Protein AF-A0A2S9G234-F1 (afdb_monomer_lite)

Foldseek 3Di:
DACVQVNVVCPPPPVSNVVSVVVVVVQVVVDPDDDDDDDDCWDDDPNDIDRDDDHPVVVVPDVVVDDDDPPDDPPPPPPDDDDD

Secondary structure (DSSP, 8-state):
-TBBTTBGGGGG-HHHHHHHHHHHHHHHHT-SS-------SSEEETTEEE-PPPPTHHHHS-GGG-----PPPP-----PPPP-

Structure (mmCIF, N/CA/C/O backbone):
data_AF-A0A2S9G234-F1
#
_entry.id   AF-A0A2S9G234-F1
#
loop_
_atom_site.group_PDB
_atom_site.id
_atom_site.type_symbol
_atom_site.label_atom_id
_atom_site.label_alt_id
_atom_site.label_comp_id
_atom_site.label_asym_id
_atom_site.label_entity_id
_atom_site.label_seq_id
_atom_site.pdbx_PDB_ins_code
_atom_site.Cartn_x
_atom_site.Cartn_y
_atom_site.Cartn_z
_atom_site.occupancy
_atom_site.B_iso_or_equiv
_atom_site.auth_seq_id
_atom_site.auth_comp_id
_atom_site.auth_asym_id
_atom_site.auth_atom_id
_atom_site.pdbx_PDB_model_num
ATOM 1 N N . GLU A 1 1 ? -0.228 -4.487 -4.575 1.00 94.19 1 GLU A N 1
ATOM 2 C CA . GLU A 1 1 ? 0.767 -5.361 -5.237 1.00 94.19 1 GLU A CA 1
ATOM 3 C C . GLU A 1 1 ? 1.792 -4.437 -5.849 1.00 94.19 1 GLU A C 1
ATOM 5 O O . GLU A 1 1 ? 1.357 -3.467 -6.464 1.00 94.19 1 GLU A O 1
ATOM 10 N N . ASP A 1 2 ? 3.088 -4.688 -5.692 1.00 95.12 2 ASP A N 1
ATOM 11 C CA . ASP A 1 2 ? 4.092 -3.883 -6.399 1.00 95.12 2 ASP A CA 1
ATOM 12 C C . ASP A 1 2 ? 3.833 -3.959 -7.917 1.00 95.12 2 ASP A C 1
ATOM 14 O O . ASP A 1 2 ? 3.462 -5.006 -8.447 1.00 95.12 2 ASP A O 1
ATOM 18 N N . GLY A 1 3 ? 3.933 -2.823 -8.608 1.00 94.00 3 GLY A N 1
ATOM 19 C CA . GLY A 1 3 ? 3.580 -2.696 -10.025 1.00 94.00 3 GLY A CA 1
ATOM 20 C C . GLY A 1 3 ? 2.144 -2.221 -10.269 1.00 94.00 3 GLY A C 1
ATOM 21 O O . GLY A 1 3 ? 1.903 -1.526 -11.254 1.00 94.00 3 GLY A O 1
ATOM 22 N N . MET A 1 4 ? 1.213 -2.510 -9.351 1.00 95.50 4 MET A N 1
ATOM 23 C CA . MET A 1 4 ? -0.142 -1.934 -9.347 1.00 95.50 4 MET A CA 1
ATOM 24 C C . MET A 1 4 ? -0.259 -0.781 -8.350 1.00 95.50 4 MET A C 1
ATOM 26 O O . MET A 1 4 ? -0.794 0.272 -8.675 1.00 95.50 4 MET A O 1
ATOM 30 N N . PHE A 1 5 ? 0.223 -1.007 -7.128 1.00 96.88 5 PHE A N 1
ATOM 31 C CA . PHE A 1 5 ? 0.289 -0.025 -6.058 1.00 96.88 5 PHE A CA 1
ATOM 32 C C . PHE A 1 5 ? 1.388 -0.422 -5.052 1.00 96.88 5 PHE A C 1
ATOM 34 O O . PHE A 1 5 ? 1.195 -1.400 -4.308 1.00 96.88 5 PHE A O 1
ATOM 41 N N . PRO A 1 6 ? 2.533 0.284 -5.016 1.00 97.75 6 PRO A N 1
ATOM 42 C CA . PRO A 1 6 ? 2.881 1.432 -5.865 1.00 97.75 6 PRO A CA 1
ATOM 43 C C . PRO A 1 6 ? 2.887 1.089 -7.363 1.00 97.75 6 PRO A C 1
ATOM 45 O O . PRO A 1 6 ? 3.214 -0.042 -7.746 1.00 97.75 6 PRO A O 1
ATOM 48 N N . HIS A 1 7 ? 2.479 2.045 -8.201 1.00 97.06 7 HIS A N 1
ATOM 49 C CA . HIS A 1 7 ? 2.445 1.852 -9.652 1.00 97.06 7 HIS A CA 1
ATOM 50 C C . HIS A 1 7 ? 3.847 1.556 -10.211 1.00 97.06 7 HIS A C 1
ATOM 52 O O . HIS A 1 7 ? 4.844 2.100 -9.740 1.00 97.06 7 HIS A O 1
ATOM 58 N N . MET A 1 8 ? 3.931 0.720 -11.253 1.00 96.00 8 MET A N 1
ATOM 59 C CA . MET A 1 8 ? 5.197 0.236 -11.827 1.00 96.00 8 MET A CA 1
ATOM 60 C C . MET A 1 8 ? 6.208 1.343 -12.167 1.00 96.00 8 MET A C 1
ATOM 62 O O . MET A 1 8 ? 7.406 1.148 -11.989 1.00 96.00 8 MET A O 1
ATOM 66 N N . ARG A 1 9 ? 5.730 2.505 -12.624 1.00 96.62 9 ARG A N 1
ATOM 67 C CA . ARG A 1 9 ? 6.578 3.661 -12.980 1.00 96.62 9 ARG A CA 1
ATOM 68 C C . ARG A 1 9 ? 7.339 4.230 -11.777 1.00 96.62 9 ARG A C 1
ATOM 70 O O . ARG A 1 9 ? 8.526 4.499 -11.892 1.00 96.62 9 ARG A O 1
ATOM 77 N N . ALA A 1 10 ? 6.694 4.252 -10.614 1.00 97.56 10 ALA A N 1
ATOM 78 C CA . ALA A 1 10 ? 7.256 4.816 -9.395 1.00 97.56 10 ALA A CA 1
ATOM 79 C C . ALA A 1 10 ? 8.275 3.897 -8.702 1.00 97.56 10 ALA A C 1
ATOM 81 O O . ALA A 1 10 ? 8.939 4.309 -7.758 1.00 97.56 10 ALA A O 1
ATOM 82 N N . LEU A 1 11 ? 8.413 2.631 -9.117 1.00 95.62 11 LEU A N 1
ATOM 83 C CA . LEU A 1 11 ? 9.272 1.671 -8.409 1.00 95.62 11 LEU A CA 1
ATOM 84 C C . LEU A 1 11 ? 10.767 2.008 -8.505 1.00 95.62 11 LEU A C 1
ATOM 86 O O . LEU A 1 11 ? 11.522 1.597 -7.622 1.00 95.62 11 LEU A O 1
ATOM 90 N N . GLY A 1 12 ? 11.175 2.704 -9.572 1.00 96.12 12 GLY A N 1
ATOM 91 C CA . GLY A 1 12 ? 12.568 3.063 -9.855 1.00 96.12 12 GLY A CA 1
ATOM 92 C C . GLY A 1 12 ? 12.962 4.486 -9.456 1.00 96.12 12 GLY A C 1
ATOM 93 O O . GLY A 1 12 ? 14.146 4.806 -9.510 1.00 96.12 12 GLY A O 1
ATOM 94 N N . ASP A 1 13 ? 12.006 5.321 -9.045 1.00 97.62 13 ASP A N 1
ATOM 95 C CA . ASP A 1 13 ? 12.240 6.717 -8.671 1.00 97.62 13 ASP A CA 1
ATOM 96 C C . ASP A 1 13 ? 11.812 6.953 -7.208 1.00 97.62 13 ASP A C 1
ATOM 98 O O . ASP A 1 13 ? 10.628 6.830 -6.880 1.00 97.62 13 ASP A O 1
ATOM 102 N N . PRO A 1 14 ? 12.744 7.303 -6.299 1.00 97.44 14 PRO A N 1
ATOM 103 C CA . PRO A 1 14 ? 12.422 7.585 -4.901 1.00 97.44 14 PRO A CA 1
ATOM 104 C C . PRO A 1 14 ? 11.403 8.715 -4.693 1.00 97.44 14 PRO A C 1
AT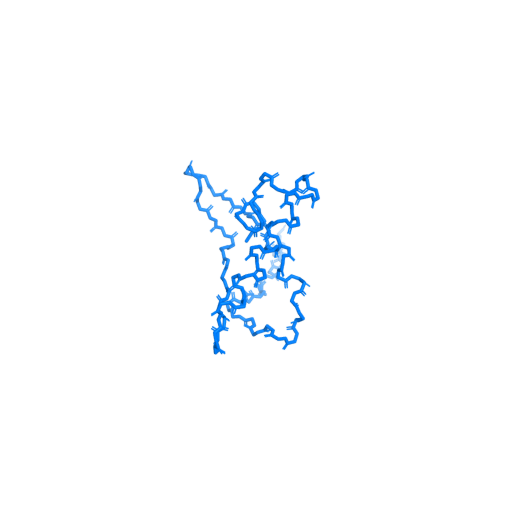OM 106 O O . PRO A 1 14 ? 10.647 8.678 -3.716 1.00 97.44 14 PRO A O 1
ATOM 109 N N . VAL A 1 15 ? 11.380 9.718 -5.574 1.00 98.19 15 VAL A N 1
ATOM 110 C CA . VAL A 1 15 ? 10.452 10.852 -5.499 1.00 98.19 15 VAL A CA 1
ATOM 111 C C . VAL A 1 15 ? 9.048 10.390 -5.868 1.00 98.19 15 VAL A C 1
ATOM 113 O O . VAL A 1 15 ? 8.125 10.569 -5.073 1.00 98.19 15 VAL A O 1
ATOM 116 N N . GLU A 1 16 ? 8.885 9.717 -7.010 1.00 98.19 16 GLU A N 1
ATOM 117 C CA . GLU A 1 16 ? 7.582 9.163 -7.405 1.00 98.19 16 GLU A CA 1
ATOM 118 C C . GLU A 1 16 ? 7.074 8.140 -6.379 1.00 98.19 16 GLU A C 1
ATOM 120 O O . GLU A 1 16 ? 5.896 8.142 -6.016 1.00 98.19 16 GLU A O 1
ATOM 125 N N . LEU A 1 17 ? 7.965 7.306 -5.832 1.00 98.25 17 LEU A N 1
ATOM 126 C CA . LEU A 1 17 ? 7.604 6.345 -4.794 1.00 98.25 17 LEU A CA 1
ATOM 127 C C . LEU A 1 17 ? 7.098 7.024 -3.516 1.00 98.25 17 LEU A C 1
ATOM 129 O O . LEU A 1 17 ? 6.206 6.504 -2.839 1.00 98.25 17 LEU A O 1
ATOM 133 N N . SER A 1 18 ? 7.673 8.173 -3.166 1.00 98.25 18 SER A N 1
ATOM 134 C CA . SER A 1 18 ? 7.241 8.962 -2.011 1.00 98.25 18 SER A CA 1
ATOM 135 C C . SER A 1 18 ? 5.846 9.550 -2.220 1.00 98.25 18 SER A C 1
ATOM 137 O O . SER A 1 18 ? 5.055 9.595 -1.276 1.00 98.25 18 SER A O 1
ATOM 139 N N . GLU A 1 19 ? 5.496 9.916 -3.451 1.00 98.56 19 GLU A N 1
ATOM 140 C CA . GLU A 1 19 ? 4.141 10.363 -3.776 1.00 98.56 19 GLU A CA 1
ATOM 141 C C . GLU A 1 19 ? 3.130 9.204 -3.781 1.00 98.56 19 GLU A C 1
ATOM 143 O O . GLU A 1 19 ? 2.057 9.332 -3.191 1.00 98.56 19 GLU A O 1
ATOM 148 N N . GLU A 1 20 ? 3.485 8.018 -4.284 1.00 98.56 20 GLU A N 1
ATOM 149 C CA . GLU A 1 20 ? 2.650 6.812 -4.126 1.00 98.56 20 GLU A CA 1
ATOM 150 C C . GLU A 1 20 ? 2.433 6.452 -2.644 1.00 98.56 20 GLU A C 1
ATOM 152 O O . GLU A 1 20 ? 1.335 6.064 -2.234 1.00 98.56 20 GLU A O 1
ATOM 157 N N . ARG A 1 21 ? 3.454 6.640 -1.798 1.00 98.25 21 ARG A N 1
ATOM 158 C CA . ARG A 1 21 ? 3.342 6.458 -0.342 1.00 98.25 21 ARG A CA 1
ATOM 159 C C . ARG A 1 21 ? 2.370 7.462 0.273 1.00 98.25 21 ARG A C 1
ATOM 161 O O . ARG A 1 21 ? 1.577 7.096 1.142 1.00 98.25 21 ARG A O 1
ATOM 168 N N . ARG A 1 22 ? 2.385 8.718 -0.185 1.00 98.38 22 ARG A N 1
ATOM 169 C CA . ARG A 1 22 ? 1.408 9.734 0.233 1.00 98.38 22 ARG A CA 1
ATOM 170 C C . ARG A 1 22 ? -0.008 9.323 -0.165 1.00 98.38 22 ARG A C 1
ATOM 172 O O . ARG A 1 22 ? -0.922 9.447 0.650 1.00 98.38 22 ARG A O 1
ATOM 179 N N . LEU A 1 23 ? -0.194 8.778 -1.368 1.00 98.44 23 LEU A N 1
ATOM 180 C CA . LEU A 1 23 ? -1.481 8.219 -1.792 1.00 98.44 23 LEU A CA 1
ATOM 181 C C . LEU A 1 23 ? -1.917 7.057 -0.889 1.00 98.44 23 LEU A C 1
ATOM 183 O O . LEU A 1 23 ? -3.086 6.996 -0.506 1.00 98.44 23 LEU A O 1
ATOM 187 N N . ALA A 1 24 ? -0.990 6.182 -0.483 1.00 98.12 24 ALA A N 1
ATOM 188 C CA . ALA A 1 24 ? -1.285 5.069 0.420 1.00 98.12 24 ALA A CA 1
ATOM 189 C C . ALA A 1 24 ? -1.760 5.587 1.781 1.00 98.12 24 ALA A C 1
ATOM 191 O O . ALA A 1 24 ? -2.804 5.164 2.277 1.00 98.12 24 ALA A O 1
ATOM 192 N N . TYR A 1 25 ? -1.046 6.567 2.340 1.00 98.06 25 TYR A N 1
ATOM 193 C CA . TYR A 1 25 ? -1.411 7.237 3.586 1.00 98.06 25 TYR A CA 1
ATOM 194 C C . TYR A 1 25 ? -2.806 7.871 3.516 1.00 98.06 25 TYR A C 1
ATOM 196 O O . TYR A 1 25 ? -3.636 7.650 4.401 1.00 98.06 25 TYR A O 1
ATOM 204 N N . VAL A 1 26 ? -3.101 8.619 2.447 1.00 98.38 26 VAL A N 1
ATOM 205 C CA . VAL A 1 26 ? -4.431 9.212 2.246 1.00 98.38 26 VAL A CA 1
ATOM 206 C C . VAL A 1 26 ? -5.493 8.117 2.154 1.00 98.38 26 VAL A C 1
ATOM 208 O O . VAL A 1 26 ? -6.522 8.225 2.814 1.00 98.38 26 VAL A O 1
ATOM 211 N N . GLY A 1 27 ? -5.252 7.050 1.388 1.00 97.75 27 GLY A N 1
ATOM 212 C CA . GLY A 1 27 ? -6.177 5.923 1.253 1.00 97.75 27 GLY A CA 1
ATOM 213 C C . GLY A 1 27 ? -6.487 5.244 2.590 1.00 97.75 27 GLY A C 1
ATOM 214 O O . GLY A 1 27 ? -7.656 5.041 2.917 1.00 97.75 27 GLY A O 1
ATOM 215 N N . ILE A 1 28 ? -5.455 4.968 3.392 1.00 97.56 28 ILE A N 1
ATOM 216 C CA . ILE A 1 28 ? -5.576 4.387 4.737 1.00 97.56 28 ILE A CA 1
ATOM 217 C C . ILE A 1 28 ? -6.402 5.305 5.649 1.00 97.56 28 ILE A C 1
ATOM 219 O O . ILE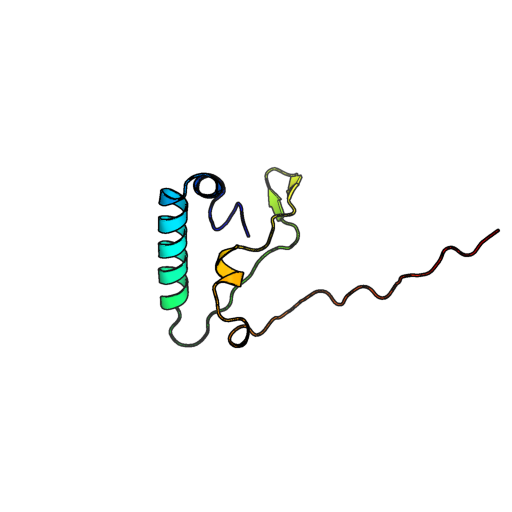 A 1 28 ? -7.354 4.858 6.287 1.00 97.56 28 ILE A O 1
ATOM 223 N N . THR A 1 29 ? -6.092 6.602 5.668 1.00 97.62 29 THR A N 1
ATOM 224 C CA . THR A 1 29 ? -6.744 7.586 6.553 1.00 97.62 29 THR A CA 1
ATOM 225 C C . THR A 1 29 ? -8.166 7.965 6.128 1.00 97.62 29 THR A C 1
ATOM 227 O O . THR A 1 29 ? -8.880 8.615 6.893 1.00 97.62 29 THR A O 1
ATOM 230 N N . ARG A 1 30 ? -8.640 7.540 4.945 1.00 98.31 30 ARG A N 1
ATOM 231 C CA . ARG A 1 30 ? -10.061 7.682 4.574 1.00 98.31 30 ARG A CA 1
ATOM 232 C C . ARG A 1 30 ? -10.978 6.758 5.372 1.00 98.31 30 ARG A C 1
ATOM 234 O O . ARG A 1 30 ? -12.156 7.083 5.540 1.00 98.31 30 ARG A O 1
ATOM 241 N N . ALA A 1 31 ? -10.481 5.615 5.838 1.00 97.75 31 ALA A N 1
ATOM 242 C CA . ALA A 1 31 ? -11.287 4.674 6.600 1.00 97.75 31 ALA A CA 1
ATOM 243 C C . ALA A 1 31 ? -11.558 5.218 8.011 1.00 97.75 31 ALA A C 1
ATOM 245 O O . ALA A 1 31 ? -10.637 5.463 8.780 1.00 97.75 31 ALA A O 1
ATOM 246 N N . ARG A 1 32 ? -12.838 5.384 8.372 1.00 97.06 32 ARG A N 1
ATOM 247 C CA . ARG A 1 32 ? -13.229 5.884 9.705 1.00 97.06 32 ARG A CA 1
ATOM 248 C C . ARG A 1 32 ? -13.329 4.801 10.777 1.00 97.06 32 ARG A C 1
ATOM 250 O O . ARG A 1 32 ? -13.205 5.110 11.952 1.00 97.06 32 ARG A O 1
ATOM 257 N N . GLN A 1 33 ? -13.631 3.563 10.382 1.00 97.31 33 GLN A N 1
ATOM 258 C CA . GLN A 1 33 ? -13.914 2.471 11.323 1.00 97.31 33 GLN A CA 1
ATOM 259 C C . GLN A 1 33 ? -13.097 1.216 11.026 1.00 97.31 33 GLN A C 1
ATOM 261 O O . GLN A 1 33 ? -12.397 0.718 11.899 1.00 97.31 33 GLN A O 1
ATOM 266 N N . ARG A 1 34 ? -13.191 0.684 9.802 1.00 96.31 34 ARG A N 1
ATOM 267 C CA . ARG A 1 34 ? -12.455 -0.512 9.376 1.00 96.31 34 ARG A CA 1
ATOM 268 C C . ARG A 1 34 ? -11.834 -0.282 8.010 1.00 96.31 34 ARG A C 1
ATOM 270 O O . ARG A 1 34 ? -12.499 0.239 7.116 1.00 96.31 34 ARG A O 1
ATOM 277 N N . LEU A 1 35 ? -10.583 -0.702 7.861 1.00 97.62 35 LEU A N 1
ATOM 278 C CA . LEU A 1 35 ? -9.864 -0.719 6.597 1.00 97.62 35 LEU A CA 1
ATOM 279 C C . LEU A 1 35 ? -9.657 -2.171 6.170 1.00 97.62 35 LEU A C 1
ATOM 281 O O . LEU A 1 35 ? -9.095 -2.966 6.917 1.00 97.62 35 LEU A O 1
ATOM 285 N N . TYR A 1 36 ? -10.091 -2.496 4.958 1.00 96.88 36 TYR A N 1
ATOM 286 C CA . TYR A 1 36 ? -9.822 -3.786 4.337 1.00 96.88 36 TYR A CA 1
ATOM 287 C C . TYR A 1 36 ? -8.826 -3.584 3.203 1.00 96.88 36 TYR A C 1
ATOM 289 O O . TYR A 1 36 ? -9.074 -2.808 2.281 1.00 96.88 36 TYR A O 1
ATOM 297 N N . LEU A 1 37 ? -7.706 -4.297 3.272 1.00 95.75 37 LEU A N 1
ATOM 298 C CA . LEU A 1 37 ? -6.684 -4.312 2.233 1.00 95.75 37 LEU A CA 1
ATOM 299 C C . LEU A 1 37 ? -6.775 -5.635 1.476 1.00 95.75 3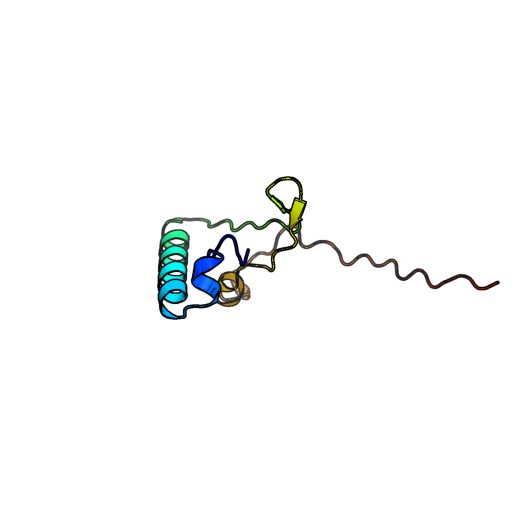7 LEU A C 1
ATOM 301 O O . LEU A 1 37 ? -6.980 -6.691 2.073 1.00 95.75 37 LEU A O 1
ATOM 305 N N . SER A 1 38 ? -6.636 -5.584 0.154 1.00 94.56 38 SER A N 1
ATOM 306 C CA . SER A 1 38 ? -6.678 -6.779 -0.686 1.00 94.56 38 SER A CA 1
ATOM 307 C C . SER A 1 38 ? -5.561 -6.772 -1.719 1.00 94.56 38 SER A C 1
ATOM 309 O O . SER A 1 38 ? -5.094 -5.724 -2.168 1.00 94.56 38 SER A O 1
ATOM 311 N N . ARG A 1 39 ? -5.122 -7.975 -2.085 1.00 94.00 39 ARG A N 1
ATOM 312 C CA . ARG A 1 39 ? -4.207 -8.229 -3.193 1.00 94.00 39 ARG A CA 1
ATOM 313 C C . ARG A 1 39 ? -4.583 -9.537 -3.877 1.00 94.00 39 ARG A C 1
ATOM 315 O O . ARG A 1 39 ? -5.101 -10.449 -3.235 1.00 94.00 39 ARG A O 1
ATOM 322 N N . ALA A 1 40 ? -4.264 -9.647 -5.152 1.00 92.75 40 ALA A N 1
ATOM 323 C CA . ALA A 1 40 ? -4.250 -10.887 -5.898 1.00 92.75 40 ALA A CA 1
ATOM 324 C C . ALA A 1 40 ? -2.865 -11.546 -5.790 1.00 92.75 40 ALA A C 1
ATOM 326 O O . ALA A 1 40 ? -1.832 -10.874 -5.768 1.00 92.75 40 ALA A O 1
ATOM 327 N N . LYS A 1 41 ? -2.843 -12.880 -5.708 1.00 90.12 41 LYS A N 1
ATOM 328 C CA . LYS A 1 41 ? -1.610 -13.669 -5.865 1.00 90.12 41 LYS A CA 1
ATOM 329 C C . LYS A 1 41 ? -1.241 -13.816 -7.339 1.00 90.12 41 LYS A C 1
ATOM 331 O O . LYS A 1 41 ? -0.073 -13.722 -7.686 1.00 90.12 41 LYS A O 1
ATOM 336 N N . VAL A 1 42 ? -2.252 -14.017 -8.181 1.00 92.56 42 VAL A N 1
ATOM 337 C CA . VAL A 1 42 ? -2.140 -14.059 -9.638 1.00 92.56 42 VAL A CA 1
ATOM 338 C C . VAL A 1 42 ? -3.182 -13.112 -10.208 1.00 92.56 42 VAL A C 1
ATOM 340 O O . VAL A 1 42 ? -4.349 -13.161 -9.818 1.00 92.56 42 VAL A O 1
ATOM 343 N N . ARG A 1 43 ? -2.761 -12.256 -11.130 1.00 91.88 43 ARG A N 1
ATOM 344 C CA . ARG A 1 43 ? -3.617 -11.315 -11.853 1.00 91.88 43 ARG A CA 1
ATOM 345 C C . ARG A 1 43 ? -3.474 -11.572 -13.344 1.00 91.88 43 ARG A C 1
ATOM 347 O O . ARG A 1 43 ? -2.361 -11.757 -13.810 1.00 91.88 43 ARG A O 1
ATOM 354 N N . SER A 1 44 ? -4.567 -11.552 -14.101 1.00 93.44 44 SER A N 1
ATOM 355 C CA . SER A 1 44 ? -4.470 -11.500 -15.563 1.00 93.44 44 SER A CA 1
ATOM 356 C C . SER A 1 44 ? -4.296 -10.047 -16.003 1.00 93.44 44 SER A C 1
ATOM 358 O O . SER A 1 44 ? -5.089 -9.193 -15.605 1.00 93.44 44 SER A O 1
ATOM 360 N N . SER A 1 45 ? -3.268 -9.767 -16.801 1.00 88.56 45 SER A N 1
ATOM 361 C CA . SER A 1 45 ? -3.089 -8.486 -17.485 1.00 88.56 45 SER A CA 1
ATOM 362 C C . SER A 1 45 ? -2.717 -8.751 -18.935 1.00 88.56 45 SER A C 1
ATOM 364 O O . SER A 1 45 ? -1.825 -9.551 -19.206 1.00 88.56 45 SER A O 1
ATOM 366 N N . TRP A 1 46 ? -3.434 -8.128 -19.872 1.00 88.25 46 TRP A N 1
ATOM 367 C CA . TRP A 1 46 ? -3.271 -8.359 -21.318 1.00 88.25 46 TRP A CA 1
ATOM 368 C C . TRP A 1 46 ? -3.243 -9.849 -21.707 1.00 88.25 46 TRP A C 1
ATOM 370 O O . TRP A 1 46 ? -2.445 -10.283 -22.532 1.00 88.25 46 TRP A O 1
ATOM 380 N N . GLY A 1 47 ? -4.108 -10.650 -21.077 1.00 92.19 47 GLY A N 1
ATOM 381 C CA . GLY A 1 47 ? -4.224 -12.086 -21.346 1.00 92.19 47 GLY A CA 1
ATOM 382 C C . GLY A 1 47 ? -3.110 -12.950 -20.748 1.00 92.19 47 GLY A C 1
ATOM 383 O O . GLY A 1 47 ? -3.169 -14.167 -20.891 1.00 92.19 47 GLY A O 1
ATOM 384 N N . GLN A 1 48 ? -2.135 -12.364 -20.048 1.00 92.56 48 GLN A N 1
ATOM 385 C CA . GLN A 1 48 ? -1.031 -13.091 -19.423 1.00 92.56 48 GLN A CA 1
ATOM 386 C C . GLN A 1 48 ? -1.146 -13.078 -17.890 1.00 92.56 48 GLN A C 1
ATOM 388 O O . GLN A 1 48 ? -1.513 -12.051 -17.306 1.00 92.56 48 GLN A O 1
ATOM 393 N N . PRO A 1 49 ? -0.861 -14.202 -17.208 1.00 94.00 49 PRO A N 1
ATOM 394 C CA . PRO A 1 49 ? -0.816 -14.239 -15.754 1.00 94.00 49 PRO A CA 1
ATOM 395 C C . PRO A 1 49 ? 0.417 -13.490 -15.232 1.00 94.00 49 PRO A C 1
ATOM 397 O O . PRO A 1 49 ? 1.542 -13.729 -15.661 1.00 94.00 49 PRO A O 1
ATOM 400 N N . MET A 1 50 ? 0.204 -12.613 -14.258 1.00 93.31 50 MET A N 1
ATOM 401 C CA . MET A 1 50 ? 1.232 -11.857 -13.553 1.00 93.31 50 MET A CA 1
ATOM 402 C C . MET A 1 50 ? 1.229 -12.222 -12.069 1.00 93.31 50 MET A C 1
ATOM 404 O O . MET A 1 50 ? 0.185 -12.210 -11.409 1.00 93.31 50 MET A O 1
ATOM 408 N N . LEU A 1 51 ? 2.419 -12.523 -11.552 1.00 94.06 51 LEU A N 1
ATOM 409 C CA . LEU A 1 51 ? 2.698 -12.821 -10.148 1.00 94.06 51 LEU A CA 1
ATOM 410 C C . LEU A 1 51 ? 3.424 -11.629 -9.531 1.00 94.06 51 LEU A C 1
ATOM 412 O O . LEU A 1 51 ? 4.644 -11.628 -9.379 1.00 94.06 51 LEU A O 1
ATOM 416 N N . ASN A 1 52 ? 2.664 -10.590 -9.205 1.00 93.88 52 ASN A N 1
ATOM 417 C CA . ASN A 1 52 ? 3.238 -9.414 -8.573 1.00 93.88 52 ASN A CA 1
ATOM 418 C C . ASN A 1 52 ? 3.488 -9.680 -7.080 1.00 93.88 52 ASN A C 1
ATOM 420 O O . ASN A 1 52 ? 2.623 -10.258 -6.405 1.00 93.88 52 ASN A O 1
ATOM 424 N N . PRO A 1 53 ? 4.626 -9.226 -6.530 1.00 94.00 53 PRO A N 1
ATOM 425 C CA . PRO A 1 53 ? 4.831 -9.204 -5.091 1.00 94.00 53 PRO A CA 1
ATOM 426 C C . PRO A 1 53 ? 3.726 -8.424 -4.367 1.00 94.00 53 PRO A C 1
ATOM 428 O O . PRO A 1 53 ? 3.003 -7.597 -4.938 1.00 94.00 53 PRO A O 1
ATOM 431 N N . GLU A 1 54 ? 3.595 -8.669 -3.066 1.00 94.75 54 GLU A N 1
ATOM 432 C CA . GLU A 1 54 ? 2.763 -7.822 -2.216 1.00 94.75 54 GLU A CA 1
ATOM 433 C C . GLU A 1 54 ? 3.206 -6.352 -2.296 1.00 94.75 54 GLU A C 1
ATOM 435 O O . GLU A 1 54 ? 4.353 -6.064 -2.627 1.00 94.75 54 GLU A O 1
ATOM 440 N N . SER A 1 55 ? 2.291 -5.415 -2.025 1.00 97.25 55 SER A N 1
ATOM 441 C CA . SER A 1 55 ? 2.684 -4.002 -1.975 1.00 97.25 55 SER A CA 1
ATOM 442 C C . SER A 1 55 ? 3.700 -3.805 -0.859 1.00 97.25 55 SER A C 1
ATOM 444 O O . SER A 1 55 ? 3.422 -4.197 0.277 1.00 97.25 55 SER A O 1
ATOM 446 N N . ARG A 1 56 ? 4.824 -3.145 -1.142 1.00 95.75 56 ARG A N 1
ATOM 447 C CA . ARG A 1 56 ? 5.809 -2.793 -0.108 1.00 95.75 56 ARG A CA 1
ATOM 448 C C . ARG A 1 56 ? 5.211 -1.993 1.053 1.00 95.75 56 ARG A C 1
ATOM 450 O O . ARG A 1 56 ? 5.633 -2.185 2.188 1.00 95.75 56 ARG A O 1
ATOM 457 N N . PHE A 1 57 ? 4.164 -1.201 0.801 1.00 97.56 57 PHE A N 1
ATOM 458 C CA . PHE A 1 57 ? 3.466 -0.433 1.836 1.00 97.56 57 PHE A CA 1
ATOM 459 C C . PHE A 1 57 ? 2.791 -1.319 2.898 1.00 97.56 57 PHE A C 1
ATOM 461 O O . PHE A 1 57 ? 2.561 -0.858 4.010 1.00 97.56 57 PHE A O 1
ATOM 468 N N . LEU A 1 58 ? 2.515 -2.602 2.617 1.00 95.44 58 LEU A N 1
ATOM 469 C CA . LEU A 1 58 ? 1.981 -3.527 3.629 1.00 95.44 58 LEU A CA 1
ATOM 470 C C . LEU A 1 58 ? 2.994 -3.850 4.731 1.00 95.44 58 LEU A C 1
ATOM 472 O O . LEU A 1 58 ? 2.592 -4.085 5.866 1.00 95.44 58 LEU A O 1
ATOM 476 N N . ARG A 1 59 ? 4.294 -3.852 4.415 1.00 93.88 59 ARG A N 1
ATOM 477 C CA . ARG A 1 59 ? 5.365 -4.121 5.393 1.00 93.88 59 ARG A CA 1
ATOM 478 C C . ARG A 1 59 ? 5.636 -2.936 6.312 1.00 93.88 59 ARG A C 1
ATOM 480 O O . ARG A 1 59 ? 6.271 -3.094 7.345 1.00 93.88 59 ARG A O 1
ATOM 487 N N . GLU A 1 60 ? 5.173 -1.758 5.916 1.00 95.81 60 GLU A N 1
ATOM 488 C CA . GLU A 1 60 ? 5.337 -0.513 6.665 1.00 95.81 60 GLU A CA 1
ATOM 489 C C . GLU A 1 60 ? 4.225 -0.310 7.695 1.00 95.81 60 GLU A C 1
ATOM 491 O O . GLU A 1 60 ? 4.378 0.474 8.628 1.00 95.81 60 GLU A O 1
ATOM 496 N N . ILE A 1 61 ? 3.108 -1.024 7.539 1.00 95.69 61 ILE A N 1
ATOM 497 C CA . ILE A 1 61 ? 2.056 -1.081 8.548 1.00 95.69 61 ILE A CA 1
ATOM 498 C C . ILE A 1 61 ? 2.547 -2.006 9.677 1.00 95.69 61 ILE A C 1
ATOM 500 O O . ILE A 1 61 ? 3.005 -3.116 9.381 1.00 95.69 61 ILE A O 1
ATOM 504 N N . PRO A 1 62 ? 2.448 -1.595 10.957 1.00 97.12 62 PRO A N 1
ATOM 505 C CA . PRO A 1 62 ? 2.755 -2.474 12.082 1.00 97.12 62 PRO A CA 1
ATOM 506 C C . PRO A 1 62 ? 1.958 -3.782 11.980 1.00 97.12 62 PRO A C 1
ATOM 508 O O . PRO A 1 62 ? 0.733 -3.765 11.841 1.00 97.12 62 PRO A O 1
ATOM 511 N N . GLN A 1 63 ? 2.654 -4.920 11.972 1.00 94.12 63 GLN A N 1
ATOM 512 C CA . GLN A 1 63 ? 2.063 -6.213 11.605 1.00 94.12 63 GLN A CA 1
ATOM 513 C C . GLN A 1 63 ? 1.028 -6.697 12.624 1.00 94.12 63 GLN A C 1
ATOM 515 O O . GLN A 1 63 ? 0.080 -7.383 12.258 1.00 94.12 63 GLN A O 1
ATOM 520 N N . GLU A 1 64 ? 1.162 -6.283 13.880 1.00 96.44 64 GLU A N 1
ATOM 521 C CA . GLU A 1 64 ? 0.208 -6.522 14.960 1.00 96.44 64 GLU A CA 1
ATOM 522 C C . GLU A 1 64 ? -1.164 -5.866 14.728 1.00 96.44 64 GLU A C 1
ATOM 524 O O . GLU A 1 64 ? -2.151 -6.276 15.337 1.00 96.44 64 GLU A O 1
ATOM 529 N N . LEU A 1 65 ? -1.247 -4.872 13.836 1.00 96.31 65 LEU A N 1
ATOM 530 C CA . LEU A 1 65 ? -2.504 -4.226 13.449 1.00 96.31 65 LEU A CA 1
ATOM 531 C C . LEU A 1 65 ? -3.197 -4.941 12.281 1.00 96.31 65 LEU A C 1
ATOM 533 O O . LEU A 1 65 ? -4.343 -4.617 11.960 1.00 96.31 65 LEU A O 1
ATOM 537 N N . ILE A 1 66 ? -2.515 -5.882 11.622 1.00 95.38 66 ILE A N 1
ATOM 538 C CA . ILE A 1 66 ? -3.037 -6.584 10.451 1.00 95.38 66 ILE A CA 1
ATOM 539 C C . ILE A 1 66 ? -3.617 -7.932 10.872 1.00 95.38 66 ILE A C 1
ATOM 541 O O . ILE A 1 66 ? -2.911 -8.855 11.270 1.00 95.38 66 ILE A O 1
ATOM 545 N N . ASP A 1 67 ? -4.924 -8.076 10.680 1.00 95.88 67 ASP A N 1
ATOM 546 C CA . ASP A 1 67 ? -5.598 -9.369 10.726 1.00 95.88 67 ASP A CA 1
ATOM 547 C C . ASP A 1 67 ? -5.548 -10.032 9.340 1.00 95.88 67 ASP A C 1
ATOM 549 O O . ASP A 1 67 ? -6.317 -9.704 8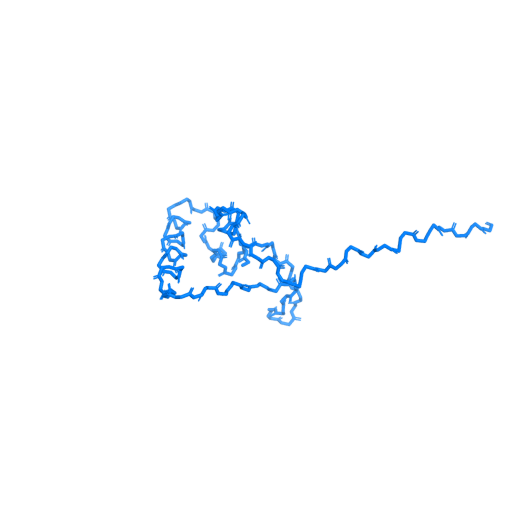.429 1.00 95.88 67 ASP A O 1
ATOM 553 N N . TRP A 1 68 ? -4.600 -10.952 9.163 1.00 92.69 68 TRP A N 1
ATOM 554 C CA . TRP A 1 68 ? -4.393 -11.650 7.899 1.00 92.69 68 TRP A CA 1
ATOM 555 C C . TRP A 1 68 ? -5.517 -12.647 7.609 1.00 92.69 68 TRP A C 1
ATOM 557 O O . TRP A 1 68 ? -5.716 -13.641 8.307 1.00 92.69 68 TRP A O 1
ATOM 567 N N . ARG A 1 69 ? -6.225 -12.423 6.499 1.00 91.44 69 ARG A N 1
ATOM 568 C CA . ARG A 1 69 ? -7.286 -13.310 6.008 1.00 91.44 69 ARG A CA 1
ATOM 569 C C . ARG A 1 69 ? -6.859 -13.982 4.712 1.00 91.44 69 ARG A C 1
ATOM 571 O O . ARG A 1 69 ? -6.257 -13.348 3.851 1.00 91.44 69 ARG A O 1
ATOM 578 N N . ARG A 1 70 ? -7.242 -15.254 4.543 1.00 82.56 70 ARG A N 1
ATOM 579 C CA . ARG A 1 70 ? -6.991 -16.029 3.313 1.00 82.56 70 ARG A CA 1
ATOM 580 C C . ARG A 1 70 ? -5.495 -16.094 2.956 1.00 82.56 70 ARG A C 1
ATOM 582 O O . ARG A 1 70 ? -5.124 -16.020 1.787 1.00 82.56 70 ARG A O 1
ATOM 589 N N . THR A 1 71 ? -4.636 -16.244 3.963 1.00 77.00 71 THR A N 1
ATOM 590 C CA . THR A 1 71 ? -3.290 -16.773 3.745 1.00 77.00 71 THR A CA 1
ATOM 591 C C . THR A 1 71 ? -3.471 -18.226 3.320 1.00 77.00 71 THR A C 1
ATOM 593 O O . THR A 1 71 ? -4.190 -18.985 3.970 1.00 77.00 71 THR A O 1
ATOM 596 N N . GLU A 1 72 ? -2.957 -18.599 2.150 1.00 66.31 72 GLU A N 1
ATOM 597 C CA . GLU A 1 72 ? -3.007 -19.997 1.728 1.00 66.31 72 GLU A CA 1
ATOM 598 C C . GLU A 1 72 ? -2.393 -20.858 2.839 1.00 66.31 72 GLU A C 1
ATOM 600 O O . GLU A 1 72 ? -1.317 -20.535 3.348 1.00 66.31 72 GLU A O 1
ATOM 605 N N . GLN A 1 73 ? -3.085 -21.927 3.242 1.00 53.25 73 GLN A N 1
ATOM 606 C CA . GLN A 1 73 ? -2.475 -22.921 4.120 1.00 53.25 73 GLN A CA 1
ATOM 607 C C . GLN A 1 73 ? -1.208 -23.424 3.413 1.00 53.25 73 GLN A C 1
ATOM 609 O O . GLN A 1 73 ? -1.296 -23.739 2.220 1.00 53.25 73 GLN A O 1
ATOM 614 N N . PRO A 1 74 ? -0.040 -23.496 4.081 1.00 46.88 74 PRO A N 1
ATOM 615 C CA . PRO A 1 74 ? 1.117 -24.136 3.478 1.00 46.88 74 PRO A CA 1
ATOM 616 C C . PRO A 1 74 ? 0.679 -25.539 3.068 1.00 46.88 74 PRO A C 1
ATOM 618 O O . PRO A 1 74 ? 0.188 -26.303 3.898 1.00 46.88 74 PRO A O 1
ATOM 621 N N . SER A 1 75 ? 0.783 -25.859 1.778 1.00 52.34 75 SER A N 1
ATOM 622 C CA . SER A 1 75 ? 0.492 -27.198 1.293 1.00 52.34 75 SER A CA 1
ATOM 623 C C . SER A 1 75 ? 1.490 -28.152 1.943 1.00 52.34 75 SER A C 1
ATOM 625 O O . SER A 1 75 ? 2.608 -28.330 1.459 1.00 52.34 75 SER A O 1
ATOM 627 N N . SER A 1 76 ? 1.103 -28.772 3.052 1.00 55.44 76 SER A N 1
ATOM 628 C CA . SER A 1 76 ? 1.774 -29.931 3.620 1.00 55.44 76 SER A CA 1
ATOM 629 C C . SER A 1 76 ? 1.511 -31.134 2.714 1.00 55.44 76 SER A C 1
ATOM 631 O O . SER A 1 76 ? 0.758 -32.045 3.037 1.00 55.44 76 SER A O 1
ATOM 633 N N . ARG A 1 77 ? 2.119 -31.130 1.527 1.00 50.22 77 ARG A N 1
ATOM 634 C CA . ARG A 1 77 ? 2.286 -32.322 0.689 1.00 50.22 77 ARG A CA 1
ATOM 635 C C . ARG A 1 77 ? 3.684 -32.334 0.101 1.00 50.22 77 ARG A C 1
ATOM 637 O O . ARG A 1 77 ? 3.883 -32.292 -1.106 1.00 50.22 77 ARG A O 1
ATOM 644 N N . MET A 1 78 ? 4.657 -32.430 0.998 1.00 59.12 78 MET A N 1
ATOM 645 C CA . MET A 1 78 ? 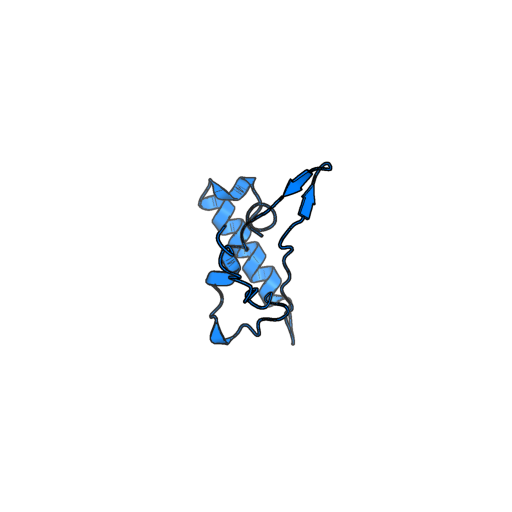5.909 -33.091 0.673 1.00 59.12 78 MET A CA 1
ATOM 646 C C . MET A 1 78 ? 5.635 -34.597 0.745 1.00 59.12 78 MET A C 1
ATOM 648 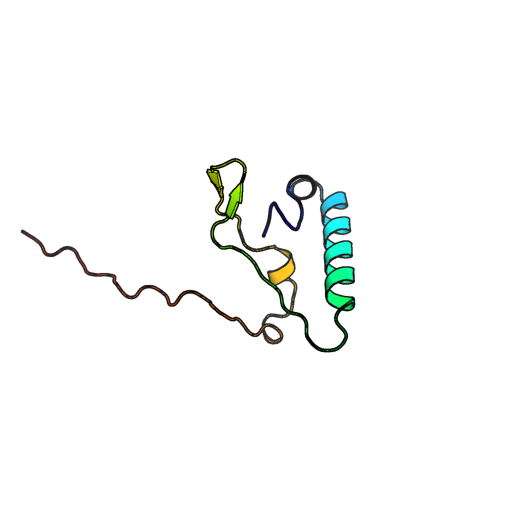O O . MET A 1 78 ? 5.852 -35.233 1.770 1.00 59.12 78 MET A O 1
ATOM 652 N N . SER A 1 79 ? 5.055 -35.154 -0.316 1.00 55.22 79 SER A N 1
ATOM 653 C CA . SER A 1 79 ? 5.084 -36.598 -0.527 1.00 55.22 79 SER A CA 1
ATOM 654 C C . SER A 1 79 ? 6.384 -36.888 -1.261 1.00 55.22 79 SER A C 1
ATOM 656 O O . SER A 1 79 ? 6.539 -36.525 -2.425 1.00 55.22 79 SER A O 1
ATOM 658 N N . ALA A 1 80 ? 7.343 -37.448 -0.524 1.00 62.81 80 ALA A N 1
ATOM 659 C CA . ALA A 1 80 ? 8.611 -37.939 -1.045 1.00 62.81 80 ALA A CA 1
ATOM 660 C C . ALA A 1 80 ? 8.389 -38.850 -2.269 1.00 62.81 80 ALA A C 1
ATOM 662 O O . ALA A 1 80 ? 7.360 -39.532 -2.333 1.00 62.81 80 ALA A O 1
ATOM 663 N N . PRO A 1 81 ? 9.327 -38.892 -3.231 1.00 62.72 81 PRO A N 1
ATOM 664 C CA . PRO A 1 81 ? 9.228 -39.838 -4.328 1.00 62.72 81 PRO A CA 1
ATOM 665 C C . PRO A 1 81 ? 9.304 -41.259 -3.759 1.00 62.72 81 PRO A C 1
ATOM 667 O O . PRO A 1 81 ? 10.249 -41.613 -3.054 1.00 62.72 81 PRO A O 1
ATOM 670 N N . VAL A 1 82 ? 8.279 -42.060 -4.047 1.00 64.12 82 VAL A N 1
ATOM 671 C CA . VAL A 1 82 ? 8.323 -43.511 -3.866 1.00 64.12 82 VAL A CA 1
ATOM 672 C C . VAL A 1 82 ? 9.318 -44.033 -4.896 1.00 64.12 82 VAL A C 1
ATOM 674 O O . VAL A 1 82 ? 9.134 -43.822 -6.094 1.00 64.12 82 VAL A O 1
ATOM 677 N N . GLY A 1 83 ? 10.409 -44.620 -4.410 1.00 62.66 83 GLY A N 1
ATOM 678 C CA . GLY A 1 83 ? 11.445 -45.212 -5.247 1.00 62.66 83 GLY A CA 1
ATOM 679 C C . GLY A 1 83 ? 10.928 -46.397 -6.062 1.00 62.66 83 GLY A C 1
ATOM 680 O O . GLY A 1 83 ? 9.967 -47.059 -5.667 1.00 62.66 83 GLY A O 1
ATOM 681 N N . ASN A 1 84 ? 11.605 -46.655 -7.178 1.00 53.38 84 ASN A N 1
ATOM 682 C CA . ASN A 1 84 ? 11.603 -47.936 -7.873 1.00 53.38 84 ASN A CA 1
ATOM 683 C C . ASN A 1 84 ? 13.010 -48.205 -8.406 1.00 53.38 84 ASN A C 1
ATOM 685 O O . ASN A 1 84 ? 13.623 -47.230 -8.900 1.00 53.38 84 ASN A O 1
#

pLDDT: mean 89.37, std 14.31, range [46.88, 98.56]

Radius of gyration: 17.31 Å; chains: 1; bounding box: 26×59×36 Å

Sequence (84 aa):
EDGMFPHMRALGDPVELSEERRLAYVGITRARQRLYLSRAKVRSSWGQPMLNPESRFLREIPQELIDWRRTEQPSSRMSAPVGN